Protein AF-A0A926U1W9-F1 (afdb_monomer)

Secondary structure (DSSP, 8-state):
-----------------HHHHHHHHHHHHHTTS-HHHHHHHHHHHHHHHHHHHHHHHS--

pLDDT: mean 81.79, std 16.59, range [42.69, 96.56]

Mean predicted aligned error: 8.89 Å

Structure (mmCIF, N/CA/C/O backbone):
data_AF-A0A926U1W9-F1
#
_entry.id   AF-A0A926U1W9-F1
#
loop_
_atom_site.group_PDB
_atom_site.id
_atom_site.type_symbol
_atom_site.label_atom_id
_atom_site.label_alt_id
_atom_site.label_comp_id
_atom_site.label_asym_id
_atom_site.label_entity_id
_atom_site.label_seq_id
_atom_site.pdbx_PDB_ins_code
_atom_site.Cartn_x
_atom_site.Cartn_y
_atom_site.Cartn_z
_atom_site.occupancy
_atom_site.B_iso_or_equiv
_atom_site.auth_seq_id
_atom_site.auth_comp_id
_atom_site.auth_asym_id
_atom_site.auth_atom_id
_atom_site.pdbx_PDB_model_num
ATOM 1 N N . MET A 1 1 ? 10.993 -5.573 36.374 1.00 48.16 1 MET A N 1
ATOM 2 C CA . MET A 1 1 ? 9.916 -6.054 35.485 1.00 48.16 1 MET A CA 1
ATOM 3 C C . MET A 1 1 ? 10.105 -5.355 34.145 1.00 48.16 1 MET A C 1
ATOM 5 O O . MET A 1 1 ? 9.791 -4.177 34.050 1.00 48.16 1 MET A O 1
ATOM 9 N N . GLN A 1 2 ? 10.746 -5.998 33.161 1.00 47.06 2 GLN A N 1
ATOM 10 C CA . GLN A 1 2 ? 10.808 -5.447 31.802 1.00 47.06 2 GLN A CA 1
ATOM 11 C C . GLN A 1 2 ? 9.421 -5.598 31.171 1.00 47.06 2 GLN A C 1
ATOM 13 O O . GLN A 1 2 ? 9.008 -6.711 30.8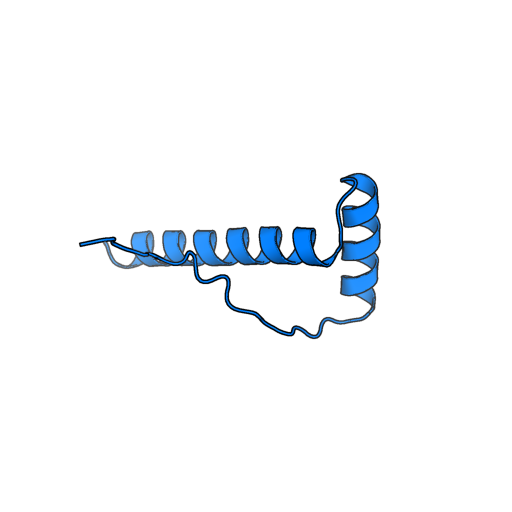48 1.00 47.06 2 GLN A O 1
ATOM 18 N N . ASN A 1 3 ? 8.706 -4.488 30.993 1.00 51.22 3 ASN A N 1
ATOM 19 C CA . ASN A 1 3 ? 7.530 -4.452 30.133 1.00 51.22 3 ASN A CA 1
ATOM 20 C C . ASN A 1 3 ? 8.017 -4.539 28.686 1.00 51.22 3 ASN A C 1
ATOM 22 O O . ASN A 1 3 ? 8.240 -3.530 28.023 1.00 51.22 3 ASN A O 1
ATOM 26 N N . ASN A 1 4 ? 8.228 -5.767 28.220 1.00 53.03 4 ASN A N 1
ATOM 27 C CA . ASN A 1 4 ? 8.479 -6.062 26.822 1.00 53.03 4 ASN A CA 1
ATOM 28 C C . ASN A 1 4 ? 7.142 -5.947 26.078 1.00 53.03 4 ASN A C 1
ATOM 30 O O . ASN A 1 4 ? 6.519 -6.946 25.726 1.00 53.03 4 ASN A O 1
ATOM 34 N N . SER A 1 5 ? 6.655 -4.717 25.904 1.00 54.06 5 SER A N 1
ATOM 35 C CA . SER A 1 5 ? 5.596 -4.418 24.944 1.00 54.06 5 SER A CA 1
ATOM 36 C C . SER A 1 5 ? 6.219 -4.541 23.563 1.00 54.06 5 SER A C 1
ATOM 38 O O . SER A 1 5 ? 6.589 -3.549 22.943 1.00 54.06 5 SER A O 1
ATOM 40 N N . THR A 1 6 ? 6.428 -5.781 23.129 1.00 54.22 6 THR A N 1
ATOM 41 C CA . THR A 1 6 ? 6.780 -6.114 21.759 1.00 54.22 6 THR A CA 1
ATOM 42 C C . THR A 1 6 ? 5.748 -5.410 20.890 1.00 54.22 6 THR A C 1
ATOM 44 O O . THR A 1 6 ? 4.563 -5.743 20.958 1.00 54.22 6 THR A O 1
ATOM 47 N N . ASP A 1 7 ? 6.173 -4.394 20.147 1.00 59.34 7 ASP A N 1
ATOM 48 C CA . ASP A 1 7 ? 5.377 -3.755 19.108 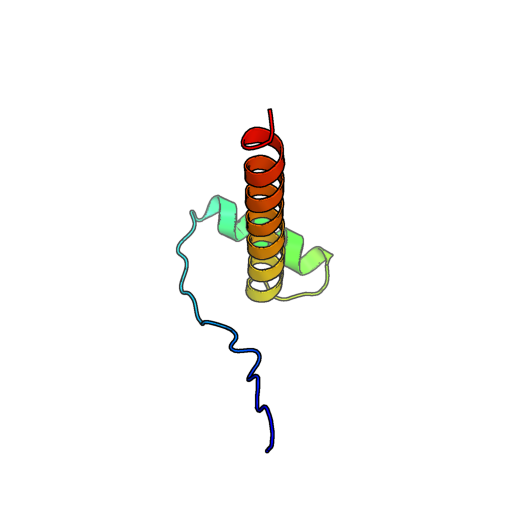1.00 59.34 7 ASP A CA 1
ATOM 49 C C . ASP A 1 7 ? 5.115 -4.838 18.054 1.00 59.34 7 ASP A C 1
ATOM 51 O O . ASP A 1 7 ? 5.920 -5.092 17.158 1.00 59.34 7 ASP A O 1
ATOM 55 N N . MET A 1 8 ? 4.091 -5.661 18.301 1.00 66.50 8 MET A N 1
ATOM 56 C CA . MET A 1 8 ? 3.864 -6.892 17.560 1.00 66.50 8 MET A CA 1
ATOM 57 C C . MET A 1 8 ? 3.265 -6.514 16.219 1.00 66.50 8 MET A C 1
ATOM 59 O O . MET A 1 8 ? 2.045 -6.538 16.039 1.00 66.50 8 MET A O 1
ATOM 63 N N . THR A 1 9 ? 4.133 -6.184 15.265 1.00 72.25 9 THR A N 1
ATOM 64 C CA . THR A 1 9 ? 3.757 -6.082 13.862 1.00 72.25 9 THR A CA 1
ATOM 65 C C . THR A 1 9 ? 3.162 -7.426 13.447 1.00 72.25 9 THR A C 1
ATOM 67 O O . THR A 1 9 ? 3.855 -8.441 13.350 1.00 72.25 9 THR A O 1
ATOM 70 N N . LYS A 1 10 ? 1.842 -7.461 13.257 1.00 83.62 10 LYS A N 1
ATOM 71 C CA . LYS A 1 10 ? 1.150 -8.659 12.783 1.00 83.62 10 LYS A CA 1
ATOM 72 C C . LYS A 1 10 ? 1.388 -8.782 11.283 1.00 83.62 10 LYS A C 1
ATOM 74 O O . LYS A 1 10 ? 1.120 -7.847 10.535 1.00 83.62 10 LYS A O 1
ATOM 79 N N . ARG A 1 11 ? 1.890 -9.939 10.847 1.00 86.62 11 ARG A N 1
ATOM 80 C CA . ARG A 1 11 ? 1.998 -10.256 9.419 1.00 86.62 11 ARG A CA 1
ATOM 81 C C . ARG A 1 11 ? 0.608 -10.527 8.858 1.00 86.62 11 ARG A C 1
ATOM 83 O O . ARG A 1 11 ? -0.176 -11.248 9.469 1.00 86.62 11 ARG A O 1
ATOM 90 N N . MET A 1 12 ? 0.339 -9.955 7.695 1.00 85.62 12 MET A N 1
ATOM 91 C CA . MET A 1 12 ? -0.904 -10.119 6.958 1.00 85.62 12 MET A CA 1
ATOM 92 C C . MET A 1 12 ? -0.556 -10.337 5.490 1.00 85.62 12 MET A C 1
ATOM 94 O O . MET A 1 12 ? 0.280 -9.619 4.945 1.00 85.62 12 MET A O 1
ATOM 98 N N . THR A 1 13 ? -1.197 -11.321 4.871 1.00 91.88 13 THR A N 1
ATOM 99 C CA . THR A 1 13 ? -1.161 -11.522 3.422 1.00 91.88 13 THR A CA 1
ATOM 100 C C . THR A 1 13 ? -2.415 -10.897 2.833 1.00 91.88 13 THR A C 1
ATOM 102 O O . THR A 1 13 ? -3.505 -11.108 3.364 1.00 91.88 13 THR A O 1
ATOM 105 N N . ILE A 1 14 ? -2.261 -10.127 1.759 1.00 88.00 14 ILE A N 1
ATOM 106 C CA . ILE A 1 14 ? -3.368 -9.506 1.032 1.00 88.00 14 ILE A CA 1
ATOM 107 C C . ILE A 1 14 ? -3.304 -9.914 -0.435 1.00 88.00 14 ILE A C 1
ATOM 109 O O . ILE A 1 14 ? -2.219 -10.102 -0.981 1.00 88.00 14 ILE A O 1
ATOM 113 N N . SER A 1 15 ? -4.473 -10.032 -1.048 1.00 93.56 15 SER A N 1
ATOM 114 C CA . SER A 1 15 ?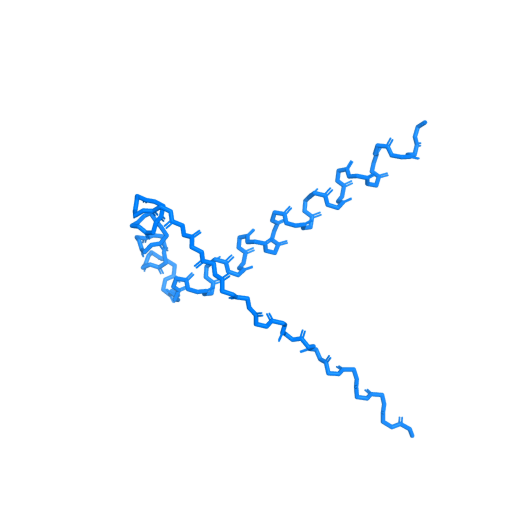 -4.638 -10.146 -2.493 1.00 93.56 15 SER A CA 1
ATOM 115 C C . SER A 1 15 ? -5.405 -8.914 -2.948 1.00 93.56 15 SER A C 1
ATOM 117 O O . SER A 1 15 ? -6.375 -8.521 -2.298 1.00 93.56 15 SER A O 1
ATOM 119 N N . VAL A 1 16 ? -4.929 -8.291 -4.016 1.00 91.06 16 VAL A N 1
ATOM 120 C CA . VAL A 1 16 ? -5.550 -7.134 -4.660 1.00 91.06 16 VAL A CA 1
ATOM 121 C C . VAL A 1 16 ? -5.661 -7.431 -6.146 1.00 91.06 16 VAL A C 1
ATOM 123 O O . VAL A 1 16 ? -4.951 -8.307 -6.642 1.00 91.06 16 VAL A O 1
ATOM 126 N N . ASP A 1 17 ? -6.553 -6.722 -6.821 1.00 96.31 17 ASP A N 1
ATOM 127 C CA . ASP A 1 17 ? -6.683 -6.806 -8.270 1.00 96.31 17 ASP A CA 1
ATOM 128 C C . ASP A 1 17 ? -5.410 -6.269 -8.956 1.00 96.31 17 ASP A C 1
ATOM 130 O O . ASP A 1 17 ? -4.673 -5.456 -8.383 1.00 96.31 17 ASP A O 1
ATOM 134 N N . ASP A 1 18 ? -5.132 -6.753 -10.169 1.00 94.56 18 ASP A N 1
ATOM 135 C CA . ASP A 1 18 ? -3.895 -6.435 -10.898 1.00 94.56 18 ASP A CA 1
ATOM 136 C C . ASP A 1 18 ? -3.758 -4.927 -11.173 1.00 94.56 18 ASP A C 1
ATOM 138 O O . ASP A 1 18 ? -2.678 -4.360 -11.014 1.00 94.56 18 ASP A O 1
ATOM 142 N N . ASP A 1 19 ? -4.863 -4.250 -11.495 1.00 96.56 19 ASP A N 1
ATOM 143 C CA . ASP A 1 19 ? -4.900 -2.802 -11.721 1.00 96.56 19 ASP A CA 1
ATOM 144 C C . ASP A 1 19 ? -4.521 -2.015 -10.456 1.00 96.56 19 ASP A C 1
ATOM 146 O O . ASP A 1 19 ? -3.738 -1.064 -10.500 1.00 96.56 19 ASP A O 1
ATOM 150 N N . VAL A 1 20 ? -5.015 -2.446 -9.295 1.00 93.75 20 VAL A N 1
ATOM 151 C CA . VAL A 1 20 ? -4.653 -1.869 -7.998 1.00 93.75 20 VAL A CA 1
ATOM 152 C C . VAL A 1 20 ? -3.177 -2.113 -7.694 1.00 93.75 20 VAL A C 1
ATOM 154 O O . VAL A 1 20 ? -2.512 -1.216 -7.172 1.00 93.75 20 VAL A O 1
ATOM 157 N N . HIS A 1 21 ? -2.643 -3.294 -8.019 1.00 94.38 21 HIS A N 1
ATOM 158 C CA . HIS A 1 21 ? -1.222 -3.581 -7.838 1.00 94.38 21 HIS A CA 1
ATOM 159 C C . HIS A 1 21 ? -0.343 -2.646 -8.681 1.00 94.38 21 HIS A C 1
ATOM 161 O O . HIS A 1 21 ? 0.587 -2.052 -8.138 1.00 94.38 21 HIS A O 1
ATOM 167 N N . GLU A 1 22 ? -0.664 -2.447 -9.963 1.00 96.06 22 GLU A N 1
ATOM 168 C CA . GLU A 1 22 ? 0.060 -1.522 -10.849 1.00 96.06 22 GLU A CA 1
ATOM 169 C C . GLU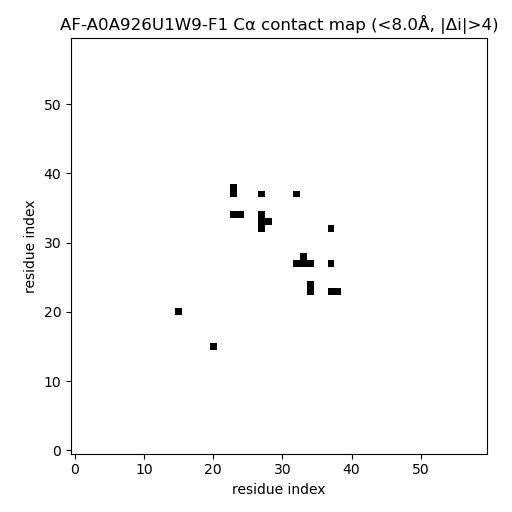 A 1 22 ? 0.012 -0.072 -10.341 1.00 96.06 22 GLU A C 1
ATOM 171 O O . GLU A 1 22 ? 1.023 0.634 -10.342 1.00 96.06 22 GLU A O 1
ATOM 176 N N . ILE A 1 23 ? -1.144 0.384 -9.848 1.00 95.44 23 ILE A N 1
ATOM 177 C CA . ILE A 1 23 ? -1.284 1.720 -9.248 1.00 95.44 23 ILE A CA 1
ATOM 178 C C . ILE A 1 23 ? -0.373 1.862 -8.022 1.00 95.44 23 ILE A C 1
ATOM 180 O O .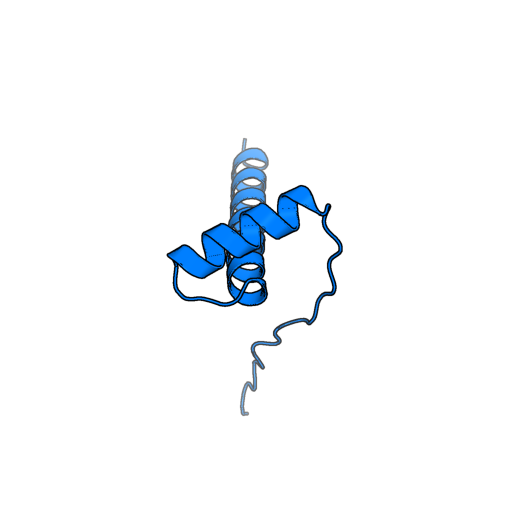 ILE A 1 23 ? 0.316 2.875 -7.871 1.00 95.44 23 ILE A O 1
ATOM 184 N N . LEU A 1 24 ? -0.350 0.855 -7.144 1.00 93.75 24 LEU A N 1
ATOM 185 C CA . LEU A 1 24 ? 0.507 0.860 -5.960 1.00 93.75 24 LEU A CA 1
ATOM 186 C C . LEU A 1 24 ? 1.993 0.797 -6.331 1.00 93.75 24 LEU A C 1
ATOM 188 O O . LEU A 1 24 ? 2.802 1.429 -5.660 1.00 93.75 24 LEU A O 1
ATOM 192 N N . GLU A 1 25 ? 2.363 0.066 -7.377 1.00 94.56 25 GLU A N 1
ATOM 193 C CA . GLU A 1 25 ? 3.742 -0.011 -7.862 1.00 94.56 25 GLU A CA 1
ATOM 194 C C . GLU A 1 25 ? 4.243 1.346 -8.361 1.00 94.56 25 GLU A C 1
ATOM 196 O O . GLU A 1 25 ? 5.291 1.817 -7.911 1.00 94.56 25 GLU A O 1
ATOM 201 N N . ASN A 1 26 ? 3.452 2.019 -9.198 1.00 95.69 26 ASN A N 1
ATOM 202 C CA . ASN A 1 26 ? 3.780 3.351 -9.703 1.00 95.69 26 ASN A CA 1
ATOM 203 C C . ASN A 1 26 ? 3.913 4.370 -8.563 1.00 95.69 26 ASN A C 1
ATOM 205 O O . ASN A 1 26 ? 4.907 5.089 -8.478 1.00 95.69 26 ASN A O 1
ATOM 209 N N . TRP A 1 27 ? 2.965 4.377 -7.625 1.00 95.44 27 TRP A N 1
ATOM 210 C CA . TRP A 1 27 ? 3.015 5.288 -6.482 1.00 95.44 27 TRP A CA 1
ATOM 211 C C . TRP A 1 27 ? 4.198 4.984 -5.543 1.00 95.44 27 TRP A C 1
ATOM 213 O O . TRP A 1 27 ? 4.867 5.887 -5.037 1.00 95.44 27 TRP A O 1
ATOM 223 N N . ALA A 1 28 ? 4.514 3.708 -5.322 1.00 94.12 28 ALA A N 1
ATOM 224 C CA . ALA A 1 28 ? 5.661 3.315 -4.511 1.00 94.12 28 ALA A CA 1
ATOM 225 C C . ALA A 1 28 ? 6.990 3.771 -5.139 1.00 94.12 28 ALA A C 1
ATOM 227 O O . ALA A 1 28 ? 7.886 4.208 -4.409 1.00 94.12 28 ALA A O 1
ATOM 228 N N . ALA A 1 29 ? 7.095 3.721 -6.471 1.00 93.69 29 ALA A N 1
ATOM 229 C CA . ALA A 1 29 ? 8.248 4.220 -7.213 1.00 93.69 29 ALA A CA 1
ATOM 230 C C . ALA A 1 29 ? 8.417 5.742 -7.067 1.00 93.69 29 ALA A C 1
ATOM 232 O O . ALA A 1 29 ? 9.532 6.204 -6.820 1.00 93.69 29 ALA A O 1
ATOM 233 N N . GLU A 1 30 ? 7.326 6.511 -7.143 1.00 94.94 30 GLU A N 1
ATOM 234 C CA . GLU A 1 30 ? 7.338 7.969 -6.940 1.00 94.94 30 GLU A CA 1
ATOM 235 C C . GLU A 1 30 ? 7.808 8.365 -5.530 1.00 94.94 30 GLU A C 1
ATOM 237 O O . GLU A 1 30 ? 8.571 9.318 -5.368 1.00 94.94 30 GLU A O 1
ATOM 242 N N . GLU A 1 31 ? 7.400 7.614 -4.504 1.00 91.75 31 GLU A N 1
ATOM 243 C CA . GLU A 1 31 ? 7.768 7.875 -3.105 1.00 91.75 31 GLU A CA 1
ATOM 244 C C . GLU A 1 31 ? 9.070 7.185 -2.654 1.00 91.75 31 GLU A C 1
ATOM 246 O O . GLU A 1 31 ? 9.428 7.257 -1.476 1.00 91.75 31 GLU A O 1
ATOM 251 N N . VAL A 1 32 ? 9.788 6.515 -3.566 1.00 92.62 32 VAL A N 1
ATOM 252 C CA . VAL A 1 32 ? 11.045 5.792 -3.290 1.00 92.62 32 VAL A CA 1
ATOM 253 C C . VAL A 1 32 ? 10.890 4.810 -2.113 1.00 92.62 32 VAL A C 1
ATOM 255 O O . VAL A 1 32 ? 11.711 4.741 -1.194 1.00 92.62 32 VAL A O 1
ATOM 258 N N . ARG A 1 33 ? 9.798 4.035 -2.114 1.00 91.19 33 ARG A N 1
ATOM 259 C CA . ARG A 1 33 ? 9.506 3.019 -1.088 1.00 91.19 33 ARG A CA 1
ATOM 260 C C . ARG A 1 33 ? 9.015 1.715 -1.704 1.00 91.19 33 ARG A C 1
ATOM 262 O O . ARG A 1 33 ? 8.694 1.651 -2.879 1.00 91.19 33 ARG A O 1
ATOM 269 N N . T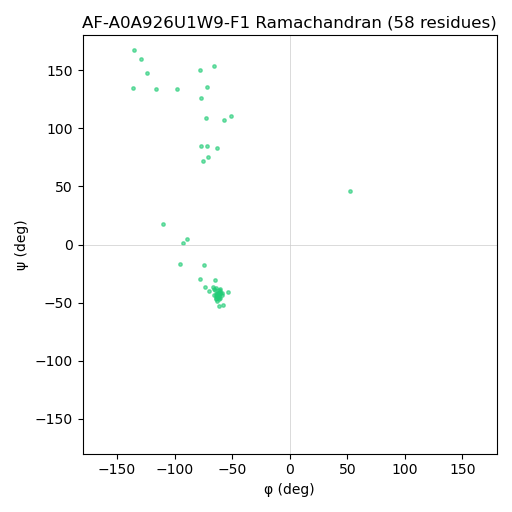HR A 1 34 ? 8.959 0.646 -0.912 1.00 94.69 34 THR A N 1
ATOM 270 C CA . THR A 1 34 ? 8.411 -0.634 -1.388 1.00 94.69 34 THR A CA 1
ATOM 271 C C . THR A 1 34 ? 6.882 -0.604 -1.409 1.00 94.69 34 THR A C 1
ATOM 273 O O . THR A 1 34 ? 6.253 0.028 -0.554 1.00 94.69 34 THR A O 1
ATOM 276 N N . VAL A 1 35 ? 6.278 -1.362 -2.329 1.00 92.56 35 VAL A N 1
ATOM 277 C CA . VAL A 1 35 ? 4.816 -1.550 -2.415 1.00 92.56 35 VAL A CA 1
ATOM 278 C C . VAL A 1 35 ? 4.235 -2.022 -1.080 1.00 92.56 35 VAL A C 1
ATOM 280 O O . VAL A 1 35 ? 3.219 -1.505 -0.621 1.00 92.56 35 VAL A O 1
ATOM 283 N N . ALA A 1 36 ? 4.924 -2.938 -0.393 1.00 91.50 36 ALA A N 1
ATOM 284 C CA . ALA A 1 36 ? 4.504 -3.429 0.918 1.00 91.50 36 ALA A CA 1
ATOM 285 C C . ALA A 1 36 ? 4.445 -2.316 1.982 1.00 91.50 36 ALA A C 1
ATOM 287 O O . ALA A 1 36 ? 3.496 -2.260 2.766 1.00 91.50 36 ALA A O 1
ATOM 288 N N . ASN A 1 37 ? 5.426 -1.407 1.998 1.00 91.75 37 ASN A N 1
ATOM 289 C CA . ASN A 1 37 ? 5.449 -0.291 2.945 1.00 91.75 37 ASN A CA 1
ATOM 290 C C . ASN A 1 37 ? 4.354 0.739 2.632 1.00 91.75 37 ASN A C 1
ATOM 292 O O . ASN A 1 37 ? 3.699 1.228 3.553 1.00 91.75 37 ASN A O 1
ATOM 296 N N . LEU A 1 38 ? 4.121 1.028 1.346 1.00 93.06 38 LEU A N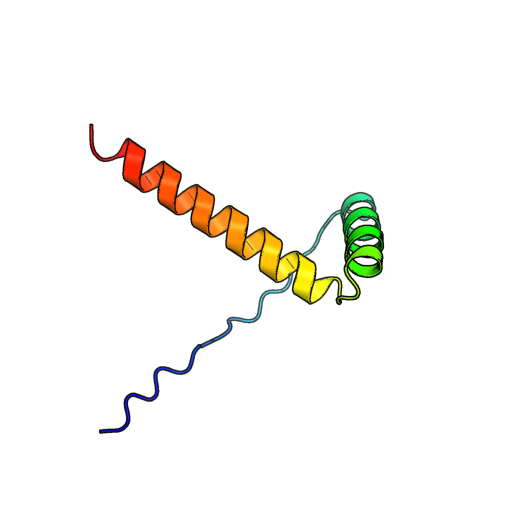 1
ATOM 297 C CA . LEU A 1 38 ? 3.001 1.856 0.888 1.00 93.06 38 LEU A CA 1
ATOM 298 C C . LEU A 1 38 ? 1.663 1.260 1.338 1.00 93.06 38 LEU A C 1
ATOM 300 O O . LEU A 1 38 ? 0.881 1.939 2.001 1.00 93.06 38 LEU A O 1
ATOM 304 N N . ALA A 1 39 ? 1.429 -0.020 1.053 1.00 92.19 39 ALA A N 1
ATOM 305 C CA . ALA A 1 39 ? 0.203 -0.711 1.436 1.00 92.19 39 ALA A CA 1
ATOM 306 C C . ALA A 1 39 ? -0.014 -0.687 2.957 1.00 92.19 39 ALA A C 1
ATOM 308 O O . ALA A 1 39 ? -1.113 -0.384 3.422 1.00 92.19 39 ALA A O 1
ATOM 309 N N . ALA A 1 40 ? 1.034 -0.927 3.749 1.00 91.50 40 ALA A N 1
ATOM 310 C CA . ALA A 1 40 ? 0.952 -0.856 5.205 1.00 91.50 40 ALA A CA 1
ATOM 311 C C . ALA A 1 40 ? 0.552 0.545 5.702 1.00 91.50 40 ALA A C 1
ATOM 313 O O . ALA A 1 40 ? -0.290 0.663 6.598 1.00 91.50 40 ALA A O 1
ATOM 314 N N . ALA A 1 41 ? 1.112 1.605 5.110 1.00 91.69 41 ALA A N 1
ATOM 315 C CA . ALA A 1 41 ? 0.771 2.983 5.453 1.00 91.69 41 ALA A CA 1
ATOM 316 C C . ALA A 1 41 ? -0.695 3.306 5.118 1.00 91.69 41 ALA A C 1
ATOM 318 O O . ALA A 1 41 ? -1.417 3.827 5.971 1.00 91.69 41 ALA A O 1
ATOM 319 N N . LEU A 1 42 ? -1.156 2.930 3.921 1.00 92.44 42 LEU A N 1
ATOM 320 C CA . LEU A 1 42 ? -2.533 3.159 3.473 1.00 92.44 42 LEU A CA 1
ATOM 321 C C . LEU A 1 42 ? -3.554 2.406 4.325 1.00 92.44 42 LEU A C 1
ATOM 323 O O . LEU A 1 42 ? -4.533 2.994 4.783 1.00 92.44 42 LEU A O 1
ATOM 327 N N . VAL A 1 43 ? -3.302 1.125 4.603 1.00 91.50 43 VAL A N 1
ATOM 328 C CA . VAL A 1 43 ? -4.165 0.311 5.470 1.00 91.50 43 VAL A CA 1
ATOM 329 C C . VAL A 1 43 ? -4.219 0.900 6.878 1.00 91.50 43 VAL A C 1
ATOM 331 O O . VAL A 1 43 ? -5.296 0.984 7.470 1.00 91.50 43 VAL A O 1
ATOM 334 N N . THR A 1 44 ? -3.083 1.357 7.411 1.00 90.50 44 THR A N 1
ATOM 335 C CA . THR A 1 44 ? -3.024 1.986 8.738 1.00 90.50 44 THR A CA 1
ATOM 336 C C . THR A 1 44 ? -3.839 3.275 8.782 1.00 90.50 44 THR A C 1
ATOM 338 O O . THR A 1 44 ? -4.595 3.487 9.734 1.00 90.50 44 THR A O 1
ATOM 341 N N . LEU A 1 45 ? -3.716 4.124 7.759 1.00 91.69 45 LEU A N 1
ATOM 342 C CA . LEU A 1 45 ? -4.474 5.367 7.650 1.00 91.69 45 LEU A CA 1
ATOM 343 C C . LEU A 1 45 ? -5.980 5.081 7.588 1.00 91.69 45 LEU A C 1
ATOM 345 O O . LEU A 1 45 ? -6.729 5.566 8.435 1.00 91.69 45 LEU A O 1
ATOM 349 N N . ALA A 1 46 ? -6.409 4.212 6.669 1.00 91.25 46 ALA A N 1
ATOM 350 C CA . ALA A 1 46 ? -7.814 3.855 6.489 1.00 91.25 46 ALA A CA 1
ATOM 351 C C . ALA A 1 46 ? -8.432 3.218 7.750 1.00 91.25 46 ALA A C 1
ATOM 353 O O . ALA A 1 46 ? -9.564 3.533 8.130 1.00 91.25 46 ALA A O 1
ATOM 354 N N . ALA A 1 47 ? -7.688 2.348 8.442 1.00 90.62 47 ALA A N 1
ATOM 355 C CA . ALA A 1 47 ? -8.139 1.730 9.686 1.00 90.62 47 ALA A CA 1
ATOM 356 C C . ALA A 1 47 ? -8.350 2.768 10.802 1.00 90.62 47 ALA A C 1
ATOM 358 O O . ALA A 1 47 ? -9.380 2.744 11.483 1.00 90.62 47 ALA A O 1
ATOM 359 N N . ARG A 1 48 ? -7.410 3.709 10.963 1.00 89.62 48 ARG A N 1
ATOM 360 C CA . ARG A 1 48 ? -7.510 4.794 11.952 1.00 89.62 48 ARG A CA 1
ATOM 361 C C . ARG A 1 48 ? -8.657 5.748 11.631 1.00 89.62 48 ARG A C 1
ATOM 363 O O . ARG A 1 48 ? -9.432 6.083 12.523 1.00 89.62 48 ARG A O 1
ATOM 370 N N . GLU A 1 49 ? -8.825 6.131 10.368 1.00 90.25 49 GLU A N 1
ATOM 371 C CA . GLU A 1 49 ? -9.947 6.972 9.937 1.00 90.25 49 GLU A CA 1
ATOM 372 C C . GLU A 1 49 ? -11.304 6.330 10.241 1.00 90.25 49 GLU A C 1
ATOM 374 O O . GLU A 1 49 ? -12.225 6.998 10.724 1.00 90.25 49 GLU A O 1
ATOM 379 N N . ARG A 1 50 ? -11.433 5.019 10.002 1.00 87.31 50 ARG A N 1
ATOM 380 C CA . ARG A 1 50 ? -12.648 4.268 10.332 1.00 87.31 50 ARG A CA 1
ATOM 381 C C . ARG A 1 50 ? -12.925 4.272 11.835 1.00 87.31 50 ARG A C 1
ATOM 383 O O . ARG A 1 50 ? -14.076 4.459 12.227 1.00 87.31 50 ARG A O 1
ATOM 390 N N . GLN A 1 51 ? -11.900 4.102 12.671 1.00 84.62 51 GLN A N 1
ATOM 391 C CA . GLN A 1 51 ? -12.042 4.155 14.128 1.00 84.62 51 GLN A CA 1
ATOM 392 C C . GLN A 1 51 ? -12.528 5.533 14.601 1.00 84.62 51 GLN A C 1
ATOM 394 O O . GLN A 1 51 ? -13.467 5.612 15.395 1.00 84.62 51 GLN A O 1
ATOM 399 N N . THR A 1 52 ? -11.952 6.616 14.074 1.00 78.38 52 THR A N 1
ATOM 400 C CA . THR A 1 52 ? -12.348 7.989 14.425 1.00 78.38 52 THR A CA 1
ATOM 401 C C . THR A 1 52 ? -13.807 8.269 14.053 1.00 78.38 52 THR A C 1
ATOM 403 O O . THR A 1 52 ? -14.557 8.804 14.868 1.00 78.38 52 THR A O 1
ATOM 406 N N . LYS A 1 53 ? -14.259 7.833 12.866 1.00 72.75 53 LYS A N 1
ATOM 407 C CA . LYS A 1 53 ? -15.664 7.970 12.426 1.00 72.75 53 LYS A CA 1
ATOM 408 C C . LYS A 1 53 ? -16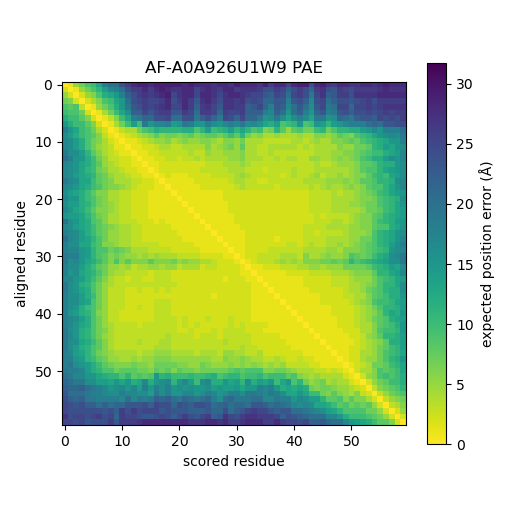.652 7.169 13.289 1.00 72.75 53 LYS A C 1
ATOM 410 O O . LYS A 1 53 ? -17.805 7.568 13.451 1.00 72.75 53 LYS A O 1
ATOM 415 N N . GLN A 1 54 ? -16.227 6.042 13.858 1.00 63.88 54 GLN A N 1
ATOM 416 C CA . GLN A 1 54 ? -17.064 5.243 14.762 1.00 63.88 54 GLN A CA 1
ATOM 417 C C . GLN A 1 54 ? -17.153 5.832 16.177 1.00 63.88 54 GLN A C 1
ATOM 419 O O . GLN A 1 54 ? -18.179 5.677 16.838 1.00 63.88 54 GLN A O 1
ATOM 424 N N . GLN A 1 55 ? -16.118 6.532 16.647 1.00 58.78 55 GLN A N 1
ATOM 425 C CA . GLN A 1 55 ? -16.165 7.220 17.942 1.00 58.78 55 GLN A CA 1
ATOM 426 C C . GLN A 1 55 ? -17.039 8.479 17.903 1.00 58.78 55 GLN A C 1
ATOM 428 O O . GLN A 1 55 ? -17.767 8.738 18.856 1.00 58.78 55 GLN A O 1
ATOM 433 N N . THR A 1 56 ? -17.045 9.224 16.795 1.00 56.81 56 THR A N 1
ATOM 434 C CA . THR A 1 56 ? -17.880 10.431 16.656 1.00 56.81 56 THR A CA 1
ATOM 435 C C . THR A 1 56 ? -19.370 10.139 16.444 1.00 56.81 56 THR A C 1
ATOM 437 O O . THR A 1 56 ? -20.196 11.020 16.668 1.00 56.81 56 THR A O 1
ATOM 440 N N . SER A 1 57 ? -19.739 8.914 16.057 1.00 55.78 57 SER A N 1
ATOM 441 C CA . SER A 1 57 ? -21.134 8.499 15.826 1.00 55.78 57 SER A CA 1
ATOM 442 C C . SER A 1 57 ? -21.807 7.820 17.026 1.00 55.78 57 SER A C 1
ATOM 444 O O . SER A 1 57 ? -23.030 7.759 17.068 1.00 55.78 57 SER A O 1
ATOM 446 N N . LYS A 1 58 ? -21.047 7.351 18.025 1.00 54.41 58 LYS A N 1
ATOM 447 C CA . LYS A 1 58 ? -21.584 6.753 19.267 1.00 54.41 58 LYS A CA 1
ATOM 448 C C . LYS A 1 58 ? -21.774 7.744 20.425 1.00 54.41 58 LYS A C 1
ATOM 450 O O . LYS A 1 58 ? -22.164 7.325 21.510 1.00 54.41 58 LYS A O 1
ATOM 455 N N . GLY A 1 59 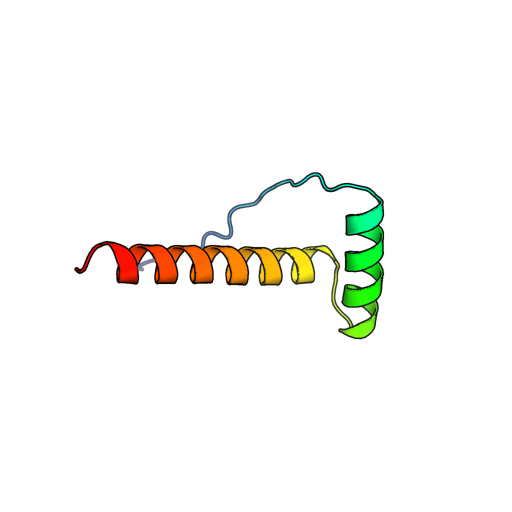? -21.469 9.024 20.212 1.00 54.03 59 GLY A N 1
ATOM 456 C CA . GLY A 1 59 ? -21.523 10.079 21.232 1.00 54.03 59 GLY A CA 1
ATOM 457 C C . GLY A 1 59 ? -22.646 11.108 21.057 1.00 54.03 59 GLY A C 1
ATOM 458 O O . GLY A 1 59 ? -22.530 12.192 21.624 1.00 54.03 59 GLY A O 1
ATOM 459 N N . LYS A 1 60 ? -23.680 10.818 20.258 1.00 42.69 60 LYS A N 1
ATOM 460 C CA . LYS A 1 60 ? -24.880 11.658 20.126 1.00 42.69 60 LYS A CA 1
ATOM 461 C C . LYS A 1 60 ? -26.114 10.928 20.624 1.00 42.69 60 LYS A C 1
ATOM 463 O O . LYS A 1 60 ? -26.231 9.726 20.304 1.00 42.69 60 LYS A O 1
#

Radius of gyration: 16.08 Å; Cα contacts (8 Å, |Δi|>4): 11; chains: 1; bounding box: 36×23×47 Å

Sequence (60 aa):
MQNNSTDMTKRMTISVDDDVHEILENWAAEEVRTVANLAAALVTLAARERQTKQQTSKGK

Foldseek 3Di:
DPPPPPPDPDDDDDDDDPVVQVVLVVVCVVVVHDSVVSVVVVVVVVVVVVVVVVVVVVPD

Solvent-accessible surface area (backbone atoms only — not comparable to full-atom values): 3855 Å² total; per-residue (Å²): 133,84,83,78,76,69,82,73,79,76,87,78,90,84,86,76,58,70,70,59,50,52,53,42,46,55,53,15,60,76,69,75,49,52,48,69,57,50,50,51,51,53,53,50,51,55,54,50,52,53,51,55,57,53,56,70,65,73,74,117